Protein AF-A0A4Q3CA56-F1 (afdb_monomer)

Mean predicted aligned error: 5.06 Å

Foldseek 3Di:
DPQQDPVVRGGFDKDFDADPVRDTQDMDGDDPVDDPDCVVVVVSVVVVVVPPD

Secondary structure (DSSP, 8-state):
---EETTTTEE--EEEEE-TTS-EEEEEE--TT---TTHHHHHHHHHHHTT--

Structure (mmCIF, N/CA/C/O backbone):
data_AF-A0A4Q3CA56-F1
#
_entry.id   AF-A0A4Q3CA56-F1
#
loop_
_atom_site.group_PDB
_atom_site.id
_atom_site.type_symbol
_atom_site.label_atom_id
_atom_site.label_alt_id
_atom_site.label_comp_id
_atom_site.label_asym_id
_atom_site.label_entity_id
_atom_site.label_seq_id
_atom_site.pdbx_PDB_ins_code
_atom_site.Cartn_x
_atom_site.Cartn_y
_atom_site.Cartn_z
_atom_site.occupancy
_atom_site.B_iso_or_equiv
_atom_site.auth_seq_id
_atom_site.auth_comp_id
_atom_site.auth_asym_id
_atom_site.auth_atom_id
_atom_site.pdbx_PDB_model_num
ATOM 1 N N . TYR A 1 1 ? 5.838 0.960 6.541 1.00 85.06 1 TYR A N 1
ATOM 2 C CA . TYR A 1 1 ? 5.277 0.914 5.176 1.00 85.06 1 TYR A CA 1
ATOM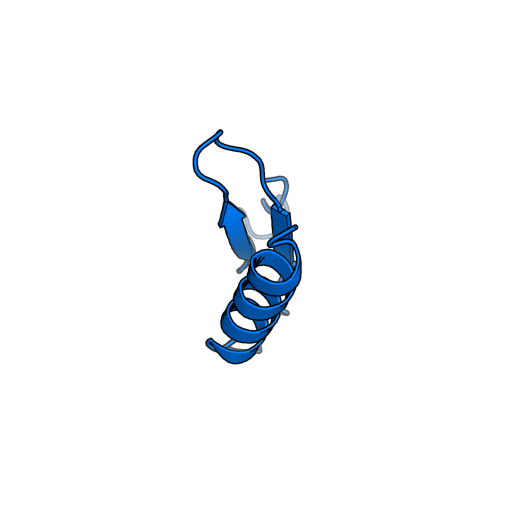 3 C C . TYR A 1 1 ? 6.123 0.101 4.201 1.00 85.06 1 TYR A C 1
ATOM 5 O O . TYR A 1 1 ? 5.515 -0.571 3.394 1.00 85.06 1 TYR A O 1
ATOM 13 N N . GLY A 1 2 ? 7.465 0.076 4.282 1.00 92.75 2 GLY A N 1
ATOM 14 C CA . GLY A 1 2 ? 8.277 -0.983 3.640 1.00 92.75 2 GLY A CA 1
ATOM 15 C C . GLY A 1 2 ? 8.341 -0.971 2.106 1.00 92.75 2 GLY A C 1
ATOM 16 O O . GLY A 1 2 ? 8.698 -1.979 1.517 1.00 92.75 2 GLY A O 1
ATOM 17 N N . VAL A 1 3 ? 7.991 0.150 1.473 1.00 95.31 3 VAL A N 1
ATOM 18 C CA . VAL A 1 3 ? 7.857 0.285 0.008 1.00 95.31 3 VAL A CA 1
ATOM 19 C C . VAL A 1 3 ? 8.941 1.171 -0.608 1.00 95.31 3 VAL A C 1
ATOM 21 O O . VAL A 1 3 ? 8.759 1.721 -1.686 1.00 95.31 3 VAL A O 1
ATOM 24 N N . TYR A 1 4 ? 10.047 1.393 0.098 1.00 94.69 4 TYR A N 1
ATOM 25 C CA . TYR A 1 4 ? 11.166 2.161 -0.439 1.00 94.69 4 TYR A CA 1
ATOM 26 C C . TYR A 1 4 ? 12.041 1.260 -1.314 1.00 94.69 4 TYR A C 1
ATOM 28 O O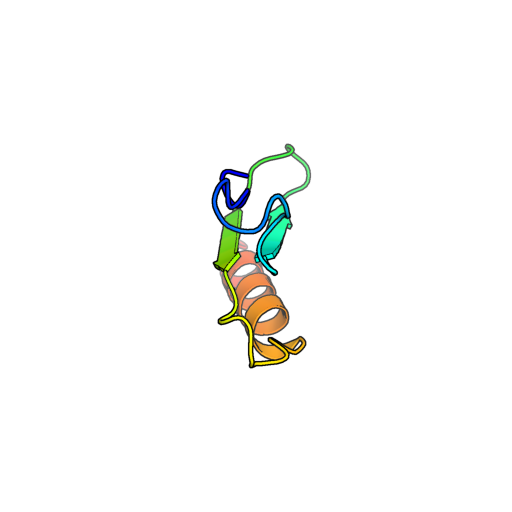 . TYR A 1 4 ? 12.486 0.209 -0.856 1.00 94.69 4 TYR A O 1
ATOM 36 N N . SER A 1 5 ? 12.279 1.673 -2.558 1.00 90.50 5 SER A N 1
ATOM 37 C CA . SER A 1 5 ? 13.187 0.994 -3.475 1.00 90.50 5 SER A CA 1
ATOM 38 C C . SER A 1 5 ? 14.562 1.649 -3.411 1.00 90.50 5 SER A C 1
ATOM 40 O O . SER A 1 5 ? 14.758 2.769 -3.885 1.00 90.50 5 SER A O 1
ATOM 42 N N . GLU A 1 6 ? 15.536 0.918 -2.873 1.00 94.81 6 GLU A N 1
ATOM 43 C CA . GLU A 1 6 ? 16.948 1.325 -2.865 1.00 94.81 6 GLU A CA 1
ATOM 44 C C . GLU A 1 6 ? 17.516 1.462 -4.286 1.00 94.81 6 GLU A C 1
ATOM 46 O O . GLU A 1 6 ? 18.412 2.263 -4.532 1.00 94.81 6 GLU A O 1
ATOM 51 N N . GLN A 1 7 ? 16.981 0.699 -5.245 1.00 92.12 7 GLN A N 1
ATOM 52 C CA . GLN A 1 7 ? 17.464 0.701 -6.627 1.00 92.12 7 GLN A CA 1
ATOM 53 C C . GLN A 1 7 ? 17.112 1.994 -7.359 1.00 92.12 7 GLN A C 1
ATOM 55 O O . GLN A 1 7 ? 17.917 2.507 -8.133 1.00 92.12 7 GLN A O 1
ATOM 60 N N . THR A 1 8 ? 15.900 2.506 -7.141 1.00 91.75 8 THR A N 1
ATOM 61 C CA . THR A 1 8 ? 15.432 3.736 -7.792 1.00 91.75 8 THR A CA 1
ATOM 62 C C . THR A 1 8 ? 15.585 4.961 -6.899 1.00 91.75 8 THR A C 1
ATOM 64 O O . THR A 1 8 ? 15.405 6.077 -7.378 1.00 91.75 8 THR A O 1
ATOM 67 N N . GLY A 1 9 ? 15.916 4.776 -5.616 1.00 94.94 9 GLY A N 1
ATOM 68 C CA . GLY A 1 9 ? 16.028 5.854 -4.633 1.00 94.94 9 GLY A CA 1
ATOM 69 C C . GLY A 1 9 ? 14.685 6.514 -4.315 1.00 94.94 9 GLY A C 1
ATOM 70 O O . GLY A 1 9 ? 14.633 7.688 -3.953 1.00 94.94 9 GLY A O 1
ATOM 71 N N . THR A 1 10 ? 13.578 5.796 -4.508 1.00 93.00 10 THR A N 1
ATOM 72 C CA . THR A 1 10 ? 12.220 6.340 -4.380 1.00 93.00 10 THR A CA 1
ATOM 73 C C . THR A 1 10 ? 11.281 5.330 -3.742 1.00 93.00 10 THR A C 1
ATOM 75 O O . THR A 1 10 ? 11.477 4.121 -3.848 1.00 93.00 10 THR A O 1
ATOM 78 N N . SER A 1 11 ? 10.197 5.807 -3.132 1.00 92.12 11 SER A N 1
ATOM 79 C CA . SER A 1 11 ? 9.087 4.928 -2.766 1.00 92.12 11 SER A CA 1
ATOM 80 C C . SER A 1 11 ? 8.387 4.386 -4.011 1.00 92.12 11 SER A C 1
ATOM 82 O O . SER A 1 11 ? 8.074 5.145 -4.932 1.00 92.12 11 SER A O 1
ATOM 84 N N . GLU A 1 12 ? 8.075 3.097 -4.009 1.00 92.38 12 GLU A N 1
ATOM 85 C CA . GLU A 1 12 ? 7.109 2.513 -4.929 1.00 92.38 12 GLU A CA 1
ATOM 86 C C . GLU A 1 12 ? 5.716 3.105 -4.686 1.00 92.38 12 GLU A C 1
ATOM 88 O O . GLU A 1 12 ? 5.408 3.639 -3.614 1.00 92.38 12 GLU A O 1
ATOM 93 N N . ARG A 1 13 ? 4.844 3.021 -5.694 1.00 91.19 13 ARG A N 1
ATOM 94 C CA . ARG A 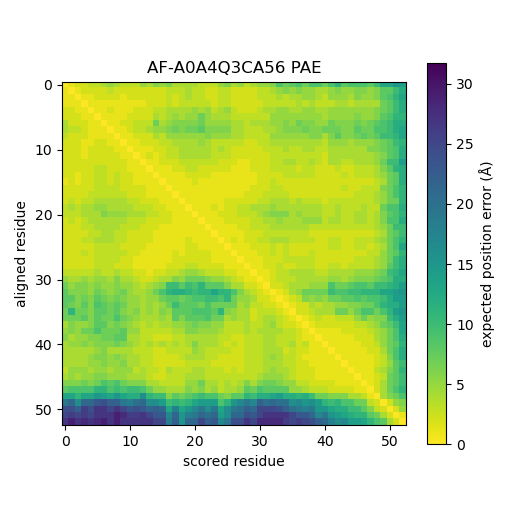1 13 ? 3.468 3.492 -5.540 1.00 91.19 13 ARG A CA 1
ATOM 95 C C . ARG A 1 13 ? 2.685 2.486 -4.719 1.00 91.19 13 ARG A C 1
ATOM 97 O O . ARG A 1 13 ? 2.332 1.426 -5.221 1.00 91.19 13 ARG A O 1
ATOM 104 N N . ALA A 1 14 ? 2.370 2.841 -3.485 1.00 92.31 14 ALA A N 1
ATOM 105 C CA . ALA A 1 14 ? 1.595 1.991 -2.603 1.00 92.31 14 ALA A CA 1
ATOM 106 C C . ALA A 1 14 ? 0.395 2.727 -2.012 1.00 92.31 14 ALA A C 1
ATOM 108 O O . ALA A 1 14 ? 0.432 3.933 -1.770 1.00 92.31 14 ALA A O 1
ATOM 109 N N . LEU A 1 15 ? -0.667 1.968 -1.783 1.00 92.88 15 LEU A N 1
ATOM 110 C CA . LEU A 1 15 ? -1.905 2.396 -1.156 1.00 92.88 15 LEU A CA 1
ATOM 111 C C . LEU A 1 15 ? -2.045 1.686 0.189 1.00 92.88 15 LEU A C 1
ATOM 113 O O . LEU A 1 15 ? -1.723 0.503 0.306 1.00 92.88 15 LEU A O 1
ATOM 117 N N . PHE A 1 16 ? -2.544 2.404 1.192 1.00 93.31 16 PHE A N 1
ATOM 118 C CA . PHE A 1 16 ? -2.748 1.888 2.542 1.00 93.31 16 PHE A CA 1
ATOM 119 C C . PHE A 1 16 ? -4.114 2.323 3.063 1.00 93.31 16 PHE A C 1
ATOM 121 O O . PHE A 1 16 ? -4.497 3.481 2.905 1.00 93.31 16 PHE A O 1
ATOM 128 N N . VAL A 1 17 ? -4.819 1.404 3.719 1.00 93.31 17 VAL A N 1
ATOM 129 C CA . VAL A 1 17 ? -6.017 1.709 4.509 1.00 93.31 17 VAL A CA 1
ATOM 130 C C . VAL A 1 17 ? -5.657 1.556 5.978 1.00 93.31 17 VAL A C 1
ATOM 132 O O . VAL A 1 17 ? -5.187 0.499 6.407 1.00 93.31 17 VAL A O 1
ATOM 135 N N . ILE A 1 18 ? -5.862 2.627 6.738 1.00 93.06 18 ILE A N 1
ATOM 136 C CA . ILE A 1 18 ? -5.496 2.731 8.150 1.00 93.06 18 ILE A CA 1
ATOM 137 C C . ILE A 1 18 ? -6.773 2.999 8.941 1.00 93.06 18 ILE A C 1
ATOM 139 O O . ILE A 1 18 ? -7.563 3.863 8.561 1.00 93.06 18 ILE A O 1
ATOM 143 N N . ASP A 1 19 ? -6.991 2.253 10.021 1.00 90.06 19 ASP A N 1
ATOM 144 C CA . ASP A 1 19 ? -8.137 2.483 10.900 1.00 90.06 19 ASP A CA 1
ATOM 145 C C . ASP A 1 19 ? -7.893 3.613 11.918 1.00 90.06 19 ASP A C 1
ATOM 147 O O . ASP A 1 19 ? -6.796 4.155 12.050 1.00 90.06 19 ASP A O 1
ATOM 151 N N . ALA A 1 20 ? -8.931 3.964 12.683 1.00 90.31 20 ALA A N 1
ATOM 152 C CA . ALA A 1 20 ? -8.869 5.034 13.681 1.00 90.31 20 ALA A CA 1
ATOM 153 C C . ALA A 1 20 ? -7.888 4.765 14.842 1.00 90.31 20 ALA A C 1
ATOM 155 O O . ALA A 1 20 ? -7.560 5.686 15.586 1.00 90.31 20 ALA A O 1
ATOM 156 N N . LYS A 1 21 ? -7.418 3.522 15.014 1.00 94.50 21 LYS A N 1
ATOM 157 C CA . LYS A 1 21 ? -6.393 3.156 16.005 1.00 94.50 21 L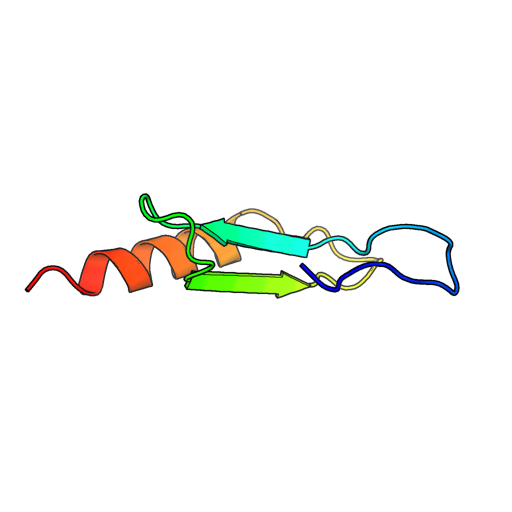YS A CA 1
ATOM 158 C C . LYS A 1 21 ? -4.978 3.243 15.422 1.00 94.50 21 LYS A C 1
ATOM 160 O O . LYS A 1 21 ? -4.018 2.947 16.128 1.00 94.50 21 LYS A O 1
ATOM 165 N N . GLY A 1 22 ? -4.842 3.643 14.157 1.00 93.06 22 GLY A N 1
ATOM 166 C CA . GLY A 1 22 ? -3.566 3.730 13.456 1.00 93.06 22 GLY A CA 1
ATOM 167 C C . GLY A 1 22 ? -3.066 2.390 12.912 1.00 93.06 22 GLY A C 1
ATOM 168 O O . GLY A 1 22 ? -1.897 2.293 12.542 1.00 93.06 22 GLY A O 1
ATOM 169 N N . ILE A 1 23 ? -3.909 1.352 12.856 1.00 94.00 23 ILE A N 1
ATOM 170 C CA . ILE A 1 23 ? -3.518 0.032 12.348 1.00 94.00 23 ILE A CA 1
ATOM 171 C C . ILE A 1 23 ? -3.731 -0.023 10.838 1.00 94.00 23 ILE A C 1
ATOM 173 O O . ILE A 1 23 ? -4.811 0.294 10.340 1.00 94.00 23 ILE A O 1
ATOM 177 N N . VAL A 1 24 ? -2.711 -0.473 10.102 1.00 93.50 24 VAL A N 1
ATOM 178 C CA . VAL A 1 24 ? -2.836 -0.778 8.671 1.00 93.50 24 VAL A CA 1
ATOM 179 C C . VAL A 1 24 ? -3.699 -2.027 8.524 1.00 93.50 24 VAL A C 1
ATO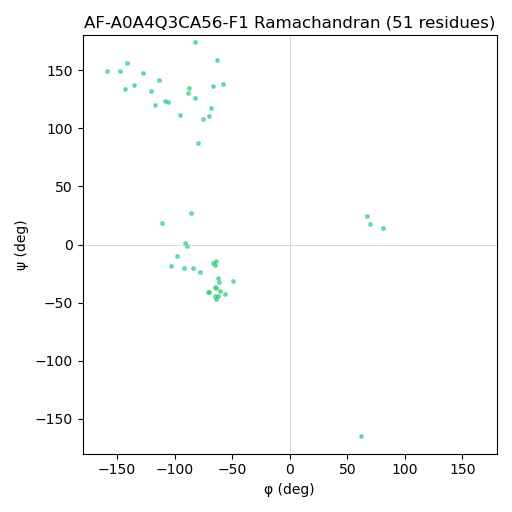M 181 O O . VAL A 1 24 ? -3.285 -3.122 8.898 1.00 93.50 24 VAL A O 1
ATOM 184 N N . ARG A 1 25 ? -4.907 -1.862 7.988 1.00 92.69 25 ARG A N 1
ATOM 185 C CA . ARG A 1 25 ? -5.864 -2.957 7.767 1.00 92.69 25 ARG A CA 1
ATOM 186 C C . ARG A 1 25 ? -5.735 -3.573 6.383 1.00 92.69 25 ARG A C 1
ATOM 188 O O . ARG A 1 25 ? -6.157 -4.704 6.178 1.00 92.69 25 ARG A O 1
ATOM 195 N N . TRP A 1 26 ? -5.141 -2.833 5.453 1.00 93.50 26 TRP A N 1
ATOM 196 C CA . TRP A 1 26 ? -4.891 -3.284 4.095 1.00 93.50 26 TRP A CA 1
ATOM 197 C C . TRP A 1 26 ? -3.775 -2.463 3.450 1.00 93.50 26 TRP A C 1
ATOM 199 O O . TRP A 1 26 ? -3.617 -1.271 3.738 1.00 93.50 26 TRP A O 1
ATOM 209 N N . SER A 1 27 ? -3.023 -3.093 2.554 1.00 93.88 27 SER A N 1
ATOM 210 C CA . SER A 1 27 ? -2.019 -2.423 1.736 1.00 93.88 27 SER A CA 1
ATOM 211 C C . SER A 1 27 ? -1.893 -3.061 0.362 1.00 93.88 27 SER A C 1
ATOM 213 O O . SER A 1 27 ? -2.004 -4.280 0.238 1.00 93.88 27 SER A O 1
ATOM 215 N N . TYR A 1 28 ? -1.549 -2.258 -0.637 1.00 92.19 28 TYR A N 1
ATOM 216 C CA . TYR A 1 28 ? -1.279 -2.719 -1.993 1.00 92.19 28 TYR A CA 1
ATOM 217 C C . TYR A 1 28 ? -0.137 -1.928 -2.615 1.00 92.19 28 TYR A C 1
ATOM 219 O O . TYR A 1 28 ? -0.126 -0.700 -2.542 1.00 92.19 28 TYR A O 1
ATOM 227 N N . VAL A 1 29 ? 0.799 -2.628 -3.252 1.00 92.88 29 VAL A N 1
ATOM 228 C CA . VAL A 1 29 ? 1.903 -2.023 -4.002 1.00 92.88 29 VAL A CA 1
ATOM 229 C C . VAL A 1 29 ? 1.618 -2.181 -5.488 1.00 92.88 29 VAL A C 1
ATOM 231 O O . VAL A 1 29 ? 1.396 -3.283 -5.986 1.00 92.88 29 VAL A O 1
ATOM 234 N N . SER A 1 30 ? 1.573 -1.057 -6.187 1.00 90.31 30 SER A N 1
ATOM 235 C CA . SER A 1 30 ? 1.221 -0.971 -7.593 1.00 90.31 30 SER A CA 1
ATOM 236 C C . SER A 1 30 ? 2.458 -1.155 -8.481 1.00 90.31 30 SER A C 1
ATOM 238 O O . SER A 1 30 ? 3.471 -0.489 -8.250 1.00 90.31 30 SER A O 1
ATOM 240 N N . PRO A 1 31 ? 2.383 -1.973 -9.548 1.00 87.88 31 PRO A N 1
ATOM 241 C CA . PRO A 1 31 ? 3.462 -2.084 -10.529 1.00 87.88 31 PRO A CA 1
ATOM 242 C C . PRO A 1 31 ? 3.779 -0.733 -11.170 1.00 87.88 31 PRO A C 1
ATOM 244 O O . PRO A 1 31 ? 2.860 -0.025 -11.565 1.00 87.88 31 PRO A O 1
ATOM 247 N N . ILE A 1 32 ? 5.054 -0.387 -11.374 1.00 80.69 32 ILE A N 1
ATOM 248 C CA . ILE A 1 32 ? 5.510 0.953 -11.813 1.00 80.69 32 ILE A CA 1
ATOM 249 C C . ILE A 1 32 ? 4.757 1.516 -13.039 1.00 80.69 32 ILE A C 1
ATOM 251 O O . ILE A 1 32 ? 4.544 2.721 -13.106 1.00 80.69 32 ILE A O 1
ATOM 255 N N . ALA A 1 33 ? 4.277 0.694 -13.971 1.00 83.06 33 ALA A N 1
ATOM 256 C CA . ALA A 1 33 ? 3.574 1.170 -15.170 1.00 83.06 33 ALA A CA 1
ATOM 257 C C . ALA A 1 33 ? 2.041 1.331 -15.027 1.00 83.06 33 ALA A C 1
ATOM 259 O O . ALA A 1 33 ? 1.384 1.730 -15.984 1.00 83.06 33 ALA A O 1
ATOM 260 N N . VAL A 1 34 ? 1.448 1.011 -13.871 1.00 84.00 34 VAL A N 1
ATOM 261 C CA . VAL A 1 34 ? -0.013 0.870 -13.716 1.00 84.00 34 VAL A CA 1
ATOM 262 C C . VAL A 1 34 ? -0.579 1.894 -12.739 1.00 84.00 34 VAL A C 1
ATOM 264 O O . VAL A 1 34 ? -0.246 1.866 -11.566 1.00 84.00 34 VAL A O 1
ATOM 267 N N . ASN A 1 35 ? -1.499 2.767 -13.148 1.00 80.25 35 ASN A N 1
ATOM 268 C CA . ASN A 1 35 ? -2.227 3.569 -12.159 1.00 80.25 35 ASN A CA 1
ATOM 269 C C . ASN A 1 35 ? -3.163 2.644 -11.347 1.00 80.25 35 ASN A C 1
ATOM 271 O O . ASN A 1 35 ? -4.050 2.048 -11.954 1.00 80.25 35 ASN A O 1
ATOM 275 N N . PRO A 1 36 ? -2.986 2.495 -10.017 1.00 79.19 36 PRO A N 1
ATOM 276 C CA . PRO A 1 36 ? -3.784 1.560 -9.220 1.00 79.19 36 PRO A CA 1
ATOM 277 C C . PRO A 1 36 ? -5.268 1.938 -9.120 1.00 79.19 36 PRO A C 1
ATOM 279 O O . PRO A 1 36 ? -6.073 1.093 -8.736 1.00 79.19 36 PRO A O 1
ATOM 282 N N . GLY A 1 37 ? -5.635 3.181 -9.457 1.00 85.69 37 GLY A N 1
ATOM 283 C CA . GLY A 1 37 ? -7.013 3.655 -9.351 1.00 85.69 37 GLY A CA 1
ATOM 284 C C . GLY A 1 37 ? -7.538 3.634 -7.910 1.00 85.69 37 GLY A C 1
ATOM 285 O O . GLY A 1 37 ? -6.768 3.549 -6.951 1.00 85.69 37 GLY A O 1
ATOM 286 N N . ALA A 1 38 ? -8.860 3.744 -7.759 1.00 88.06 38 ALA A N 1
ATOM 287 C CA . ALA A 1 38 ? -9.528 3.737 -6.454 1.00 88.06 38 ALA A CA 1
ATOM 288 C C . ALA A 1 38 ? -10.2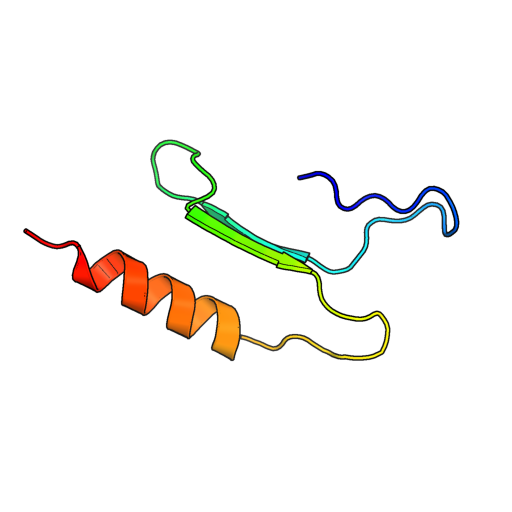11 2.399 -6.123 1.00 88.06 38 ALA A C 1
ATOM 290 O O . ALA A 1 38 ? -10.467 2.132 -4.951 1.00 88.06 38 ALA A O 1
ATOM 291 N N . ASP A 1 39 ? -10.461 1.547 -7.122 1.00 87.50 39 ASP A N 1
ATOM 292 C CA . ASP A 1 39 ? -11.280 0.336 -6.984 1.00 87.50 39 ASP A CA 1
ATOM 293 C C . ASP A 1 39 ? -10.772 -0.599 -5.878 1.00 87.50 39 ASP A C 1
ATOM 295 O O . ASP A 1 39 ? -11.550 -1.073 -5.052 1.00 87.50 39 ASP A O 1
ATOM 299 N N . GLY A 1 40 ? -9.452 -0.800 -5.793 1.00 87.25 40 GLY A N 1
ATOM 300 C CA . GLY A 1 40 ? -8.846 -1.638 -4.753 1.00 87.25 40 GLY A CA 1
ATOM 301 C C . GLY A 1 40 ? -9.036 -1.090 -3.334 1.00 87.25 40 GLY A C 1
ATOM 302 O O . GLY A 1 40 ? -9.282 -1.857 -2.406 1.00 87.25 40 GLY A O 1
ATOM 303 N N . ILE A 1 41 ? -8.976 0.236 -3.161 1.00 89.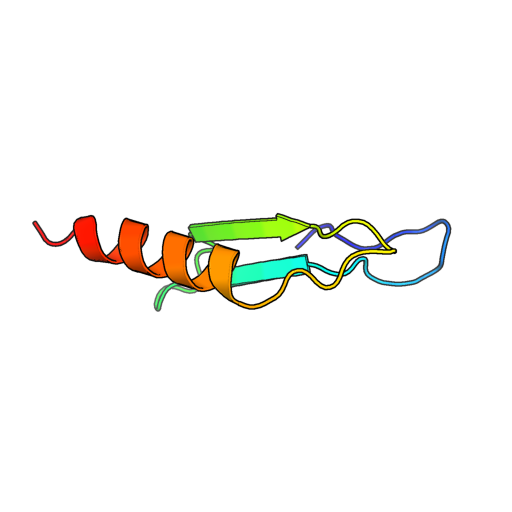00 41 ILE A N 1
ATOM 304 C CA . ILE A 1 41 ? -9.242 0.882 -1.867 1.00 89.00 41 ILE A CA 1
ATOM 305 C C . ILE A 1 41 ? -10.727 0.791 -1.511 1.00 89.00 41 ILE A C 1
ATOM 307 O O . ILE A 1 41 ? -11.049 0.543 -0.352 1.00 89.00 41 ILE A O 1
ATOM 311 N N . LEU A 1 42 ? -11.627 0.976 -2.478 1.00 89.88 42 LEU A N 1
ATOM 312 C CA . LEU A 1 42 ? -13.070 0.908 -2.240 1.00 89.88 42 LEU A CA 1
ATOM 313 C C . LEU A 1 42 ? -13.485 -0.500 -1.803 1.00 89.88 42 LEU A C 1
ATOM 315 O O . LEU A 1 42 ? -14.116 -0.645 -0.759 1.00 89.88 42 LEU A O 1
ATOM 319 N N . ALA A 1 43 ? -13.015 -1.533 -2.506 1.00 88.38 43 ALA A N 1
ATOM 320 C CA . ALA A 1 43 ? -13.245 -2.924 -2.120 1.00 88.38 43 ALA A CA 1
ATOM 321 C C . ALA A 1 43 ? -12.663 -3.250 -0.730 1.00 88.38 43 ALA A C 1
ATOM 323 O O . ALA A 1 43 ? -13.299 -3.927 0.080 1.00 88.38 43 ALA A O 1
ATOM 324 N N . ALA A 1 44 ? -11.469 -2.734 -0.411 1.00 88.50 44 ALA A N 1
ATOM 325 C CA . ALA A 1 44 ? -10.886 -2.897 0.919 1.00 88.50 44 ALA A CA 1
ATOM 326 C C . ALA A 1 44 ? -11.756 -2.233 2.002 1.00 88.50 44 ALA A C 1
ATOM 328 O O . ALA A 1 44 ? -12.025 -2.846 3.034 1.00 88.50 44 ALA A O 1
ATOM 329 N N . LEU A 1 45 ? -12.251 -1.016 1.768 1.00 88.12 45 LEU A N 1
ATOM 330 C CA . LEU A 1 45 ? -13.125 -0.299 2.702 1.00 88.12 45 LEU A CA 1
ATOM 331 C C . LEU A 1 45 ? -14.480 -0.986 2.901 1.00 88.12 45 LEU A C 1
ATOM 333 O O . LEU A 1 45 ? -14.991 -0.985 4.021 1.00 88.12 45 LEU A O 1
ATOM 337 N N . GLU A 1 46 ? -15.053 -1.577 1.856 1.00 88.19 46 GLU A N 1
ATO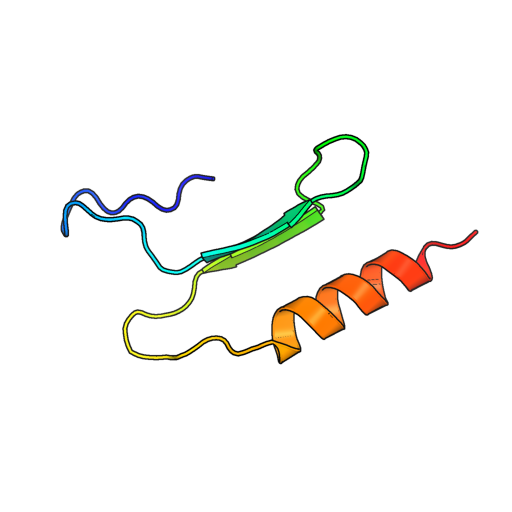M 338 C CA . GLU A 1 46 ? -16.283 -2.371 1.945 1.00 88.19 46 GLU A CA 1
ATOM 339 C C . GLU A 1 46 ? -16.070 -3.625 2.800 1.00 88.19 46 GLU A C 1
ATOM 341 O O . GLU A 1 46 ? -16.862 -3.896 3.704 1.00 88.19 46 GLU A O 1
ATOM 346 N N . SER A 1 47 ? -14.952 -4.334 2.601 1.00 84.12 47 SER A N 1
ATOM 347 C CA . SER A 1 47 ? -14.617 -5.526 3.395 1.00 84.12 47 SER A CA 1
ATOM 348 C C . SER A 1 47 ? -14.461 -5.222 4.890 1.00 84.12 47 SER A C 1
ATOM 350 O O . SER A 1 47 ? -14.841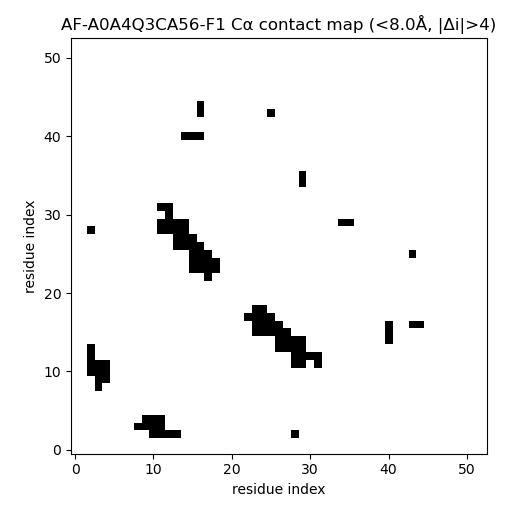 -6.031 5.731 1.00 84.12 47 SER A O 1
ATOM 352 N N . LEU A 1 48 ? -13.979 -4.022 5.233 1.00 80.12 48 LEU A N 1
ATOM 353 C CA . LEU A 1 48 ? -13.818 -3.573 6.619 1.00 80.12 48 LEU A CA 1
ATOM 354 C C . LEU A 1 48 ? -15.133 -3.130 7.270 1.00 80.12 48 LEU A C 1
ATOM 356 O O . LEU A 1 48 ? -15.239 -3.134 8.494 1.00 80.12 48 LEU A O 1
ATOM 360 N N . GLN A 1 49 ? -16.131 -2.732 6.479 1.00 73.19 49 GLN A N 1
ATOM 361 C CA . GLN A 1 49 ? -17.461 -2.360 6.973 1.00 73.19 49 GLN A CA 1
ATOM 362 C C . GLN A 1 49 ? -18.375 -3.574 7.181 1.00 73.19 49 GLN A C 1
ATOM 364 O O . GLN A 1 49 ? -19.324 -3.481 7.960 1.00 73.19 49 GLN A O 1
ATOM 369 N N . GLY A 1 50 ? -18.068 -4.703 6.532 1.00 60.31 50 GLY A N 1
ATOM 370 C CA . GLY A 1 50 ? -18.732 -5.992 6.749 1.00 60.31 50 GLY A CA 1
ATOM 371 C C . GLY A 1 50 ? -18.523 -6.579 8.152 1.00 60.31 50 GLY A C 1
ATOM 372 O O . GLY A 1 50 ? -19.324 -7.398 8.582 1.00 60.31 50 GLY A O 1
ATOM 373 N N . ASP A 1 51 ? -17.521 -6.094 8.894 1.00 53.47 51 ASP A N 1
ATOM 374 C CA . ASP A 1 51 ? -17.227 -6.443 10.296 1.00 53.47 51 ASP A CA 1
ATOM 375 C C . ASP A 1 51 ? -18.027 -5.594 11.317 1.00 53.47 51 ASP A C 1
ATOM 377 O O . ASP A 1 51 ? -17.596 -5.373 12.452 1.00 53.47 51 ASP A O 1
ATOM 381 N N . LYS A 1 52 ? -19.209 -5.085 10.945 1.00 44.12 52 LYS A N 1
ATOM 382 C CA . LYS A 1 52 ? -20.192 -4.603 11.930 1.00 44.12 52 LYS A CA 1
ATOM 383 C C . LYS A 1 52 ? -20.941 -5.804 12.516 1.00 44.12 52 LYS A C 1
ATOM 385 O O . LYS A 1 52 ? -21.994 -6.181 12.006 1.00 44.12 52 LYS A O 1
ATOM 390 N N . ALA A 1 53 ? -20.371 -6.385 13.571 1.00 42.50 53 ALA A N 1
ATOM 391 C CA . ALA A 1 53 ? -21.093 -7.210 14.542 1.00 42.50 53 ALA A CA 1
ATOM 392 C C . ALA A 1 53 ? -21.739 -6.328 15.621 1.00 42.50 53 ALA A C 1
ATOM 394 O O . ALA A 1 53 ? -21.095 -5.330 16.027 1.00 42.50 53 ALA A O 1
#

pLDDT: mean 86.6, std 11.59, range [42.5, 95.31]

Radius of gyration: 13.17 Å; Cα contacts (8 Å, |Δi|>4): 50; chains: 1; bounding box: 39×14×31 Å

Sequence (53 aa):
YGVYSEQTGTSERALFVIDAKGIVRWSYVSPIAVNPGADGILAALESLQGDKA

Nearest PDB structures (foldseek):
  3vwu-assembly1_C  TM=8.301E-01  e=1.092E-02  Mus musculus
  2bmx-assembly1_B  TM=8.494E-01  e=1.255E-02  Mycobacterium tuberculosis H37Rv
  5y63-assembly1_A  TM=8.195E-01  e=2.350E-02  Enterococcus faecalis V583
  4kw6-assembly1_A  TM=8.608E-01  e=3.104E-02  Ancylostoma ceylanicum
  1yf0-assembly1_A  TM=8.317E-01  e=1.540E-01  Salmonella enterica subsp. enterica serovar Typhimurium

Solvent-accessible surface area (backbone atoms only — not comparable to full-atom values): 3550 Å² total; per-residue (Å²): 133,91,46,69,35,81,88,76,74,43,69,57,57,63,50,75,43,64,47,98,88,70,46,76,79,45,73,49,76,39,60,94,90,50,84,70,75,59,64,66,56,52,55,50,54,52,62,63,58,69,70,71,125